Protein AF-A0A0T6W6N9-F1 (afdb_monomer_lite)

Sequence (110 aa):
MINKIVKGTLVAASLFVVLVGYQFYVVMADTEQQRLSALGGWAIGDEGNSKIAEQFIEACMKGGPVDADSRPEKLVSVYECANEIGGSDLETLIRTTDQKTKAPAPLRWL

Radius of gyration: 19.31 Å; chains: 1; bounding box: 44×33×58 Å

Foldseek 3Di:
DVVVVVVVVVVVVVVQVVVLVVLVVVLVVQLLVLLVVLLVVVCVVDVVSVVLSVVLCVPQVDDDPPPVPDDDPDDAHSLNSLCVRPNPVSSVSSVVSSVVRDRDPPNVVD

Structure (mmCIF, N/CA/C/O backbone):
data_AF-A0A0T6W6N9-F1
#
_entry.id   AF-A0A0T6W6N9-F1
#
loop_
_atom_site.group_PDB
_atom_site.id
_atom_site.type_symbol
_atom_site.label_atom_id
_atom_site.label_alt_id
_atom_site.label_comp_id
_atom_site.label_asym_id
_atom_site.label_entity_id
_atom_site.label_seq_id
_atom_site.pdbx_PDB_ins_code
_atom_site.Cartn_x
_atom_site.Cartn_y
_atom_site.Cartn_z
_atom_site.occupancy
_atom_site.B_iso_or_equiv
_atom_site.auth_seq_id
_atom_site.auth_comp_id
_atom_site.auth_asym_id
_atom_site.auth_atom_id
_atom_site.pdbx_PDB_model_num
ATOM 1 N N . MET A 1 1 ? 28.115 1.079 -37.664 1.00 61.31 1 MET A N 1
ATOM 2 C CA . MET A 1 1 ? 26.817 1.732 -37.363 1.00 61.31 1 MET A CA 1
ATOM 3 C C . MET A 1 1 ? 25.936 0.854 -36.473 1.00 61.31 1 MET A C 1
ATOM 5 O O . MET A 1 1 ? 25.567 1.302 -35.398 1.00 61.31 1 MET A O 1
ATOM 9 N N . ILE A 1 2 ? 25.716 -0.413 -36.845 1.00 65.75 2 ILE A N 1
ATOM 10 C CA . ILE A 1 2 ? 24.900 -1.406 -36.111 1.00 65.75 2 ILE A CA 1
ATOM 11 C C . ILE A 1 2 ? 25.291 -1.536 -34.623 1.00 65.75 2 ILE A C 1
ATOM 13 O O . ILE A 1 2 ? 24.433 -1.435 -33.756 1.00 65.75 2 ILE A O 1
ATOM 17 N N . ASN A 1 3 ? 26.588 -1.622 -34.300 1.00 78.38 3 ASN A N 1
ATOM 18 C CA . ASN A 1 3 ? 27.063 -1.722 -32.907 1.00 78.38 3 ASN A CA 1
ATOM 19 C C . ASN A 1 3 ? 26.707 -0.491 -32.036 1.00 78.38 3 ASN A C 1
ATOM 21 O O . ASN A 1 3 ? 26.522 -0.613 -30.831 1.00 78.38 3 ASN A O 1
ATO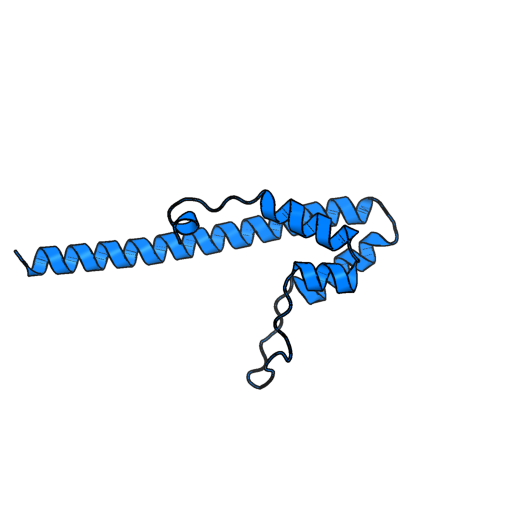M 25 N N . LYS A 1 4 ? 26.576 0.708 -32.627 1.00 81.50 4 LYS A N 1
ATOM 26 C CA . LYS A 1 4 ? 26.162 1.915 -31.885 1.00 81.50 4 LYS A CA 1
ATOM 27 C C . LYS A 1 4 ? 24.656 1.917 -31.607 1.00 81.50 4 LYS A C 1
ATOM 29 O O . LYS A 1 4 ? 24.256 2.320 -30.523 1.00 81.50 4 LYS A O 1
ATOM 34 N N . ILE A 1 5 ? 23.852 1.430 -32.556 1.00 84.19 5 ILE A N 1
ATOM 35 C CA . ILE A 1 5 ? 22.393 1.312 -32.411 1.00 84.19 5 ILE A CA 1
ATOM 36 C C . ILE A 1 5 ? 22.063 0.286 -31.325 1.00 84.19 5 ILE A C 1
ATOM 38 O O . ILE A 1 5 ? 21.352 0.613 -30.386 1.00 84.19 5 ILE A O 1
ATOM 42 N N . VAL A 1 6 ? 22.668 -0.906 -31.388 1.00 85.88 6 VAL A N 1
ATOM 43 C CA . VAL A 1 6 ? 22.463 -1.969 -30.387 1.00 85.88 6 VAL A CA 1
ATOM 44 C C . VAL A 1 6 ? 22.837 -1.492 -28.980 1.00 85.88 6 VAL A C 1
ATOM 46 O O . VAL A 1 6 ? 22.061 -1.669 -28.045 1.00 85.88 6 VAL A O 1
ATOM 49 N N . LYS A 1 7 ? 23.989 -0.821 -28.824 1.00 87.38 7 LYS A N 1
ATOM 50 C CA . LYS A 1 7 ? 24.394 -0.234 -27.536 1.00 87.38 7 LYS A CA 1
ATOM 51 C C . LYS A 1 7 ? 23.424 0.849 -27.058 1.00 87.38 7 LYS A C 1
ATOM 53 O O . LYS A 1 7 ? 23.093 0.871 -25.880 1.00 87.38 7 LYS A O 1
ATOM 58 N N . GLY A 1 8 ? 22.955 1.715 -27.957 1.00 91.06 8 GLY A N 1
ATOM 59 C CA . GLY A 1 8 ? 21.975 2.754 -27.632 1.00 91.06 8 GLY A CA 1
ATOM 60 C C . GLY A 1 8 ? 20.646 2.174 -27.149 1.00 91.06 8 GLY A C 1
ATOM 61 O O . GLY A 1 8 ? 20.132 2.602 -26.120 1.00 91.06 8 GLY A O 1
ATOM 62 N N . THR A 1 9 ? 20.128 1.153 -27.837 1.00 93.06 9 THR A N 1
ATOM 63 C CA . THR A 1 9 ? 18.897 0.458 -27.441 1.00 93.06 9 THR A CA 1
ATOM 64 C C . THR A 1 9 ? 19.046 -0.240 -26.094 1.00 93.06 9 THR A C 1
ATOM 66 O O . THR A 1 9 ? 18.153 -0.128 -25.260 1.00 93.06 9 THR A O 1
ATOM 69 N N . LEU A 1 10 ? 20.181 -0.902 -25.844 1.00 94.38 10 LEU A N 1
ATOM 70 C CA . LEU A 1 10 ? 20.441 -1.557 -24.561 1.00 94.38 10 LEU A CA 1
ATOM 71 C C . LEU A 1 10 ? 20.471 -0.542 -23.408 1.00 94.38 10 LEU A C 1
ATOM 73 O O . LEU A 1 10 ? 19.847 -0.762 -22.377 1.00 94.38 10 LEU A O 1
ATOM 77 N N . VAL A 1 11 ? 21.145 0.597 -23.600 1.00 94.38 11 VAL A N 1
ATOM 78 C CA . VAL A 1 11 ? 21.186 1.676 -22.601 1.00 94.38 11 VAL A CA 1
ATOM 79 C C . VAL A 1 11 ? 19.790 2.249 -22.354 1.00 94.38 11 VAL A C 1
ATOM 81 O O . VAL A 1 11 ? 19.403 2.415 -21.201 1.00 94.38 11 VAL A O 1
ATOM 84 N N . ALA A 1 12 ? 19.015 2.509 -23.410 1.00 93.69 12 ALA A N 1
ATOM 85 C CA . ALA A 1 12 ? 17.656 3.028 -23.282 1.00 93.69 12 ALA A CA 1
ATOM 86 C C . ALA A 1 12 ? 16.728 2.051 -22.539 1.00 93.69 12 ALA A C 1
ATOM 88 O O . ALA A 1 12 ? 15.980 2.473 -21.659 1.00 93.69 12 ALA A O 1
ATOM 89 N N . ALA A 1 13 ? 16.813 0.752 -22.841 1.00 93.81 13 ALA A N 1
ATOM 90 C CA . ALA A 1 13 ? 16.042 -0.282 -22.156 1.00 93.81 13 ALA A CA 1
ATOM 91 C C . ALA A 1 13 ? 16.410 -0.371 -20.667 1.00 93.81 13 ALA A C 1
ATOM 93 O O . ALA A 1 13 ? 15.525 -0.366 -19.815 1.00 93.81 13 ALA A O 1
ATOM 94 N N . SER A 1 14 ? 17.706 -0.371 -20.340 1.00 94.62 14 SER A N 1
ATOM 95 C CA . SER A 1 14 ? 18.164 -0.374 -18.947 1.00 94.62 14 SER A CA 1
ATOM 96 C C . SER A 1 14 ? 17.687 0.863 -18.185 1.00 94.62 14 SER A C 1
ATOM 98 O O . SER A 1 14 ? 17.192 0.741 -17.067 1.00 94.62 14 SER A O 1
ATOM 100 N N . LEU A 1 15 ? 17.778 2.052 -18.792 1.00 94.94 15 LEU A N 1
ATOM 101 C CA . LEU A 1 15 ? 17.281 3.289 -18.185 1.00 94.94 15 LEU A CA 1
ATOM 102 C C . LEU A 1 15 ? 15.769 3.245 -17.952 1.00 94.94 15 LEU A C 1
ATOM 104 O O . LEU A 1 15 ? 15.308 3.686 -16.903 1.00 94.94 15 LEU A O 1
ATOM 108 N N . PHE A 1 16 ? 15.005 2.686 -18.892 1.00 94.31 16 PHE A N 1
ATOM 109 C CA . PHE A 1 16 ? 13.564 2.516 -18.739 1.00 94.31 16 PHE A CA 1
ATOM 110 C C . PHE A 1 16 ? 13.222 1.608 -17.551 1.00 94.31 16 PHE A C 1
ATOM 112 O O . PHE A 1 16 ? 12.402 1.986 -16.721 1.00 94.31 16 PHE A O 1
ATOM 119 N N . VAL A 1 17 ? 13.893 0.458 -17.418 1.00 94.75 17 VAL A N 1
ATOM 120 C CA . VAL A 1 17 ? 13.683 -0.474 -16.294 1.00 94.75 17 VAL A CA 1
ATOM 121 C C . VAL A 1 17 ? 14.028 0.181 -14.957 1.00 94.75 17 VAL A C 1
ATOM 123 O O . VAL A 1 17 ? 13.246 0.089 -14.014 1.00 94.75 17 VAL A O 1
ATOM 126 N N . VAL A 1 18 ? 15.163 0.883 -14.875 1.00 95.56 18 VAL A N 1
ATOM 127 C CA . VAL A 1 18 ? 15.571 1.598 -13.654 1.00 95.56 18 VAL A CA 1
ATOM 128 C C . VAL A 1 18 ? 14.550 2.673 -13.284 1.00 95.56 18 VAL A C 1
ATOM 130 O O . VAL A 1 18 ? 14.171 2.793 -12.121 1.00 95.56 18 VAL A O 1
ATOM 133 N N . LEU A 1 19 ? 14.071 3.433 -14.268 1.00 94.94 19 LEU A N 1
ATOM 134 C CA . LEU A 1 19 ? 13.109 4.504 -14.044 1.00 94.94 19 LEU A CA 1
ATOM 135 C C . LEU A 1 19 ? 11.738 3.964 -13.611 1.00 94.94 19 LEU A C 1
ATOM 137 O O . LEU A 1 19 ? 11.157 4.496 -12.669 1.00 94.94 19 LEU A O 1
ATOM 141 N N . VAL A 1 20 ? 11.249 2.889 -14.235 1.00 95.44 20 VAL A N 1
ATOM 142 C CA . VAL A 1 20 ? 10.028 2.186 -13.809 1.00 95.44 20 VAL A CA 1
ATOM 143 C C . VAL A 1 20 ? 10.179 1.653 -12.386 1.00 95.44 20 VAL A C 1
ATOM 145 O O . VAL A 1 20 ? 9.295 1.873 -11.564 1.00 95.44 20 VAL A O 1
ATOM 148 N N . GLY A 1 21 ? 11.299 0.993 -12.075 1.00 94.06 21 GLY A N 1
ATOM 149 C CA . GLY A 1 21 ? 11.557 0.453 -10.739 1.00 94.06 21 GLY A CA 1
ATOM 150 C C . GLY A 1 21 ? 11.582 1.543 -9.666 1.00 94.06 21 GLY A C 1
ATOM 151 O O . GLY A 1 21 ? 10.974 1.388 -8.609 1.00 94.06 21 GLY A O 1
ATOM 152 N N . TYR A 1 22 ? 12.212 2.682 -9.962 1.00 95.19 22 TYR A N 1
ATOM 153 C CA . TYR A 1 22 ? 12.204 3.840 -9.072 1.00 95.19 22 TYR A CA 1
ATOM 154 C C . TYR A 1 22 ? 10.794 4.418 -8.882 1.00 95.19 22 TYR A C 1
ATOM 156 O O . TYR A 1 22 ? 10.384 4.675 -7.753 1.00 95.19 22 TYR A O 1
ATOM 164 N N . GLN A 1 23 ? 10.025 4.586 -9.963 1.00 94.06 23 GLN A N 1
ATOM 165 C CA . GLN A 1 23 ? 8.641 5.062 -9.869 1.00 94.06 23 GLN A CA 1
ATOM 166 C C . GLN A 1 23 ? 7.762 4.115 -9.060 1.00 94.06 23 GLN A C 1
ATOM 168 O O . GLN A 1 23 ? 6.966 4.579 -8.250 1.00 94.06 23 GLN A O 1
ATOM 173 N N . PHE A 1 24 ? 7.921 2.807 -9.256 1.00 93.56 24 PHE A N 1
ATOM 174 C CA . PHE A 1 24 ? 7.205 1.795 -8.493 1.00 93.56 24 PHE A CA 1
ATOM 175 C C . PHE A 1 24 ? 7.507 1.922 -6.999 1.00 93.56 24 PHE A C 1
ATOM 177 O O . PHE A 1 24 ? 6.582 2.011 -6.197 1.00 93.56 24 PHE A O 1
ATOM 184 N N . TYR A 1 25 ? 8.787 2.019 -6.634 1.00 93.31 25 TYR A N 1
ATOM 185 C CA . TYR A 1 25 ? 9.204 2.208 -5.246 1.00 93.31 25 TYR A CA 1
ATOM 186 C C . TYR A 1 25 ? 8.579 3.462 -4.613 1.00 93.31 25 TYR A C 1
ATOM 188 O O . TYR A 1 25 ? 8.002 3.385 -3.531 1.00 93.31 25 TYR A O 1
ATOM 196 N N . VAL A 1 26 ? 8.640 4.606 -5.303 1.00 93.62 26 VAL A N 1
ATOM 197 C CA . VAL A 1 26 ? 8.076 5.871 -4.802 1.00 93.62 26 VAL A CA 1
ATOM 198 C C . VAL A 1 26 ? 6.556 5.790 -4.648 1.00 93.62 26 VAL A C 1
ATOM 200 O O . VAL A 1 26 ? 6.027 6.225 -3.631 1.00 93.62 26 VAL A O 1
ATOM 203 N N . VAL A 1 27 ? 5.852 5.215 -5.627 1.00 93.44 27 VAL A N 1
ATOM 204 C CA . VAL A 1 27 ? 4.390 5.053 -5.578 1.00 93.44 27 VAL A CA 1
ATOM 205 C C . VAL A 1 27 ? 3.967 4.126 -4.442 1.00 93.44 27 VAL A C 1
ATOM 207 O O . VAL A 1 27 ? 2.994 4.424 -3.754 1.00 93.44 27 VAL A O 1
ATOM 210 N N . MET A 1 28 ? 4.693 3.030 -4.217 1.00 90.50 28 MET A N 1
ATOM 211 C CA . MET A 1 28 ? 4.419 2.114 -3.108 1.00 90.50 28 MET A CA 1
ATOM 212 C C . MET A 1 28 ? 4.589 2.809 -1.754 1.00 90.50 28 MET A C 1
ATOM 214 O O . MET A 1 28 ? 3.691 2.722 -0.920 1.00 90.50 28 MET A O 1
ATOM 218 N N . ALA A 1 29 ? 5.683 3.553 -1.568 1.00 91.44 29 ALA A N 1
ATOM 219 C CA . ALA A 1 29 ? 5.930 4.305 -0.338 1.00 91.44 29 ALA A CA 1
ATOM 220 C C . ALA A 1 29 ? 4.870 5.398 -0.096 1.00 91.44 29 ALA A C 1
ATOM 222 O O . ALA A 1 29 ? 4.383 5.547 1.022 1.00 91.44 29 ALA A O 1
ATOM 223 N N . ASP A 1 30 ? 4.471 6.129 -1.143 1.00 93.12 30 ASP A N 1
ATOM 224 C CA . ASP A 1 30 ? 3.404 7.134 -1.055 1.00 93.12 30 ASP A CA 1
ATOM 225 C C . ASP A 1 30 ? 2.051 6.496 -0.705 1.00 93.12 30 ASP A C 1
ATOM 227 O O . ASP A 1 30 ? 1.355 6.970 0.191 1.00 93.12 30 ASP A O 1
ATOM 231 N N . THR A 1 31 ? 1.703 5.379 -1.352 1.00 92.75 31 THR A N 1
ATOM 232 C CA . THR A 1 31 ? 0.466 4.634 -1.063 1.00 92.75 31 THR A CA 1
ATOM 233 C C . THR A 1 31 ? 0.434 4.184 0.398 1.00 92.75 31 THR A C 1
ATOM 235 O O . THR A 1 31 ? -0.563 4.374 1.093 1.00 92.75 31 THR A O 1
ATOM 238 N N . GLU A 1 32 ? 1.537 3.623 0.897 1.00 91.88 32 GLU A N 1
ATOM 239 C CA . GLU A 1 32 ? 1.658 3.198 2.292 1.00 91.88 32 GLU A CA 1
ATOM 240 C C . GLU A 1 32 ? 1.507 4.377 3.263 1.00 91.88 32 GLU A C 1
ATOM 242 O O . GLU A 1 32 ? 0.732 4.300 4.218 1.00 91.88 32 GLU A O 1
ATOM 247 N N . GLN A 1 33 ? 2.174 5.500 2.990 1.00 92.88 33 GLN A N 1
ATOM 248 C CA . GLN A 1 33 ? 2.073 6.697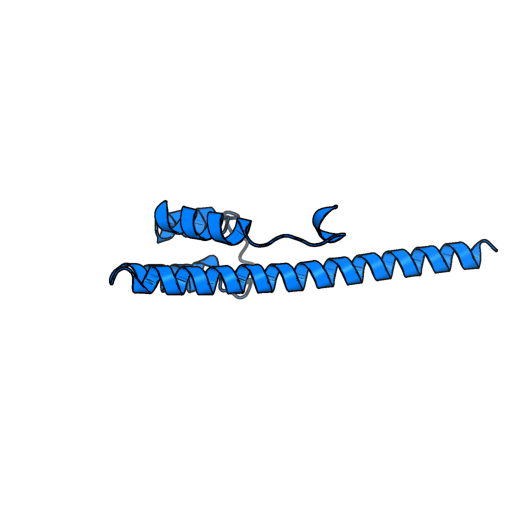 3.820 1.00 92.88 33 GLN A CA 1
ATOM 249 C C . GLN A 1 33 ? 0.646 7.266 3.840 1.00 92.88 33 GLN A C 1
ATOM 251 O O . GLN A 1 33 ? 0.155 7.669 4.900 1.00 92.88 33 GLN A O 1
ATOM 256 N N . GLN A 1 34 ? -0.044 7.269 2.697 1.00 94.56 34 GLN A N 1
ATOM 257 C CA . GLN A 1 34 ? -1.440 7.695 2.620 1.00 94.56 34 GLN A CA 1
ATOM 258 C C . GLN A 1 34 ? -2.359 6.773 3.429 1.00 94.56 34 GLN A C 1
ATOM 260 O O . GLN A 1 34 ? -3.210 7.276 4.165 1.00 94.56 34 GLN A O 1
ATOM 265 N N . ARG A 1 35 ? -2.158 5.448 3.372 1.00 94.19 35 ARG A N 1
ATOM 266 C CA . ARG A 1 35 ? -2.896 4.486 4.212 1.00 94.19 35 ARG A CA 1
ATOM 267 C C . ARG A 1 35 ? -2.687 4.754 5.696 1.00 94.19 35 ARG A C 1
ATOM 269 O O . ARG A 1 35 ? -3.670 4.861 6.421 1.00 94.19 35 ARG A O 1
ATOM 276 N N . LEU A 1 36 ? -1.440 4.919 6.144 1.00 94.31 36 LEU A N 1
ATOM 277 C CA . LEU A 1 36 ? -1.133 5.214 7.550 1.00 94.31 36 LEU A CA 1
ATOM 278 C C . LEU A 1 36 ? -1.783 6.524 8.015 1.00 94.31 36 LEU A C 1
ATOM 280 O O . LEU A 1 36 ? -2.335 6.587 9.112 1.00 94.31 36 LEU A O 1
ATOM 284 N N . SER A 1 3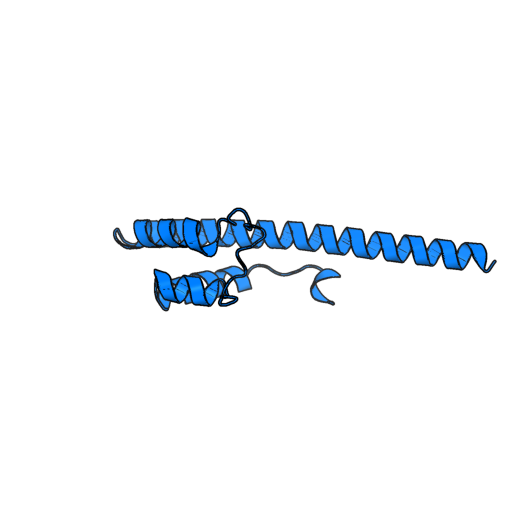7 ? -1.773 7.558 7.171 1.00 94.00 37 SER A N 1
ATOM 285 C CA . SER A 1 37 ? -2.433 8.832 7.474 1.00 94.00 37 SER A CA 1
ATOM 286 C C . SER A 1 37 ? -3.955 8.682 7.591 1.00 94.00 37 SER A C 1
ATOM 288 O O . SER A 1 37 ? -4.553 9.189 8.543 1.00 94.00 37 SER A O 1
ATOM 290 N N . ALA A 1 38 ? -4.580 7.953 6.662 1.00 93.81 38 ALA A N 1
ATOM 291 C CA . ALA A 1 38 ? -6.018 7.699 6.669 1.00 93.81 38 ALA A CA 1
ATOM 292 C C . ALA A 1 38 ? -6.449 6.850 7.875 1.00 93.81 38 ALA A C 1
ATOM 294 O O . ALA A 1 38 ? -7.427 7.189 8.539 1.00 93.81 38 ALA A O 1
ATOM 295 N N . LEU A 1 39 ? -5.688 5.799 8.193 1.00 94.19 39 LEU A N 1
ATOM 296 C CA . LEU A 1 39 ? -5.885 4.963 9.377 1.00 94.19 39 LEU A CA 1
ATOM 297 C C . LEU A 1 39 ? -5.778 5.772 10.662 1.00 94.19 39 LEU A C 1
ATOM 299 O O . LEU A 1 39 ? -6.628 5.624 11.529 1.00 94.19 39 LEU A O 1
ATOM 303 N N . GLY A 1 40 ? -4.780 6.652 10.774 1.00 92.44 40 GLY A N 1
ATOM 304 C CA . GLY A 1 40 ? -4.636 7.527 11.936 1.00 92.44 40 GLY A CA 1
ATOM 305 C C . GLY A 1 40 ? -5.853 8.433 12.129 1.00 92.44 40 GLY A C 1
ATOM 306 O O . GLY A 1 40 ? -6.379 8.533 13.233 1.00 92.44 40 GLY A O 1
ATOM 307 N N . GLY A 1 41 ? -6.355 9.043 11.049 1.00 91.69 41 GLY A N 1
ATOM 308 C CA . GLY A 1 41 ? -7.573 9.857 11.101 1.00 91.69 41 GLY A CA 1
ATOM 309 C C . GLY A 1 41 ? -8.825 9.053 11.468 1.00 91.69 41 GLY A C 1
ATOM 310 O O . GLY A 1 41 ? -9.656 9.522 12.240 1.00 91.69 41 GLY A O 1
ATOM 311 N N . TRP A 1 42 ? -8.943 7.832 10.948 1.00 92.94 42 TRP A N 1
ATOM 312 C CA . TRP A 1 42 ? -10.061 6.929 11.225 1.00 92.94 42 TRP A CA 1
ATOM 313 C C . TRP A 1 42 ? -10.039 6.364 12.655 1.00 92.94 42 TRP A C 1
ATOM 315 O O . TRP A 1 42 ? -11.080 6.301 13.310 1.00 92.94 42 TRP A O 1
ATOM 325 N N . ALA A 1 43 ? -8.854 6.029 13.166 1.00 90.62 43 ALA A N 1
ATOM 326 C CA . ALA A 1 43 ? -8.624 5.514 14.515 1.00 90.62 43 ALA A CA 1
ATOM 327 C C . ALA A 1 43 ? -8.951 6.530 15.618 1.00 90.62 43 ALA A C 1
ATOM 329 O O . ALA A 1 43 ? -9.380 6.141 16.696 1.00 90.62 43 ALA A O 1
ATOM 330 N N . ILE A 1 44 ? -8.766 7.828 15.358 1.00 89.44 44 ILE A N 1
ATOM 331 C CA . ILE A 1 44 ? -9.102 8.900 16.312 1.00 89.44 44 ILE A CA 1
ATOM 332 C C . ILE A 1 44 ? -10.624 9.106 16.419 1.00 89.44 44 ILE A C 1
ATOM 334 O O . ILE A 1 44 ? -11.105 9.629 17.421 1.00 89.44 44 ILE A O 1
ATOM 338 N N . GLY A 1 45 ? -11.388 8.711 15.396 1.00 78.19 45 GLY A N 1
ATOM 339 C CA . GLY A 1 45 ? -12.832 8.945 15.327 1.00 78.19 45 GLY A CA 1
ATOM 340 C C . GLY A 1 45 ? -13.683 8.074 16.259 1.00 78.19 45 GLY A C 1
ATOM 341 O O . GLY A 1 45 ? -14.818 8.454 16.534 1.00 78.19 45 GLY A O 1
ATOM 342 N N . ASP A 1 46 ? -13.157 6.943 16.742 1.00 81.31 46 ASP A N 1
ATOM 343 C CA . ASP A 1 46 ? -13.855 5.990 17.620 1.00 81.31 46 ASP A CA 1
ATOM 344 C C . ASP A 1 46 ? -12.834 5.207 18.473 1.00 81.31 46 ASP A C 1
ATOM 346 O O . ASP A 1 46 ? -11.825 4.727 17.951 1.00 81.31 46 ASP A O 1
ATOM 350 N N . GLU A 1 47 ? -13.097 5.036 19.774 1.00 74.00 47 GLU A N 1
ATOM 351 C CA . GLU A 1 47 ? -12.229 4.278 20.690 1.00 74.00 47 GLU A CA 1
ATOM 352 C C . GLU A 1 47 ? -12.010 2.820 20.239 1.00 74.00 47 GLU A C 1
ATOM 354 O O . GLU A 1 47 ? -10.938 2.257 20.476 1.00 74.00 47 GLU A O 1
ATOM 359 N N . GLY A 1 48 ? -12.980 2.208 19.546 1.00 82.12 48 GLY A N 1
ATOM 360 C CA . GLY A 1 48 ? -12.849 0.852 19.003 1.00 82.12 48 GLY A CA 1
ATOM 361 C C . GLY A 1 48 ? -11.904 0.753 17.799 1.00 82.12 48 GLY A C 1
ATOM 362 O O . GLY A 1 48 ? -11.250 -0.276 17.602 1.00 82.12 48 GLY A O 1
ATOM 363 N N . ASN A 1 49 ? -11.773 1.830 17.023 1.00 89.81 49 ASN A N 1
ATOM 364 C CA . ASN A 1 49 ? -11.057 1.823 15.746 1.00 89.81 49 ASN A CA 1
ATOM 365 C C . ASN A 1 49 ? -9.538 1.811 15.915 1.00 89.81 49 ASN A C 1
ATOM 367 O O . ASN A 1 49 ? -8.836 1.267 15.065 1.00 89.81 49 ASN A O 1
ATOM 371 N N . SER A 1 50 ? -9.018 2.349 17.020 1.00 91.31 50 SER A N 1
ATOM 372 C CA . SER A 1 50 ? -7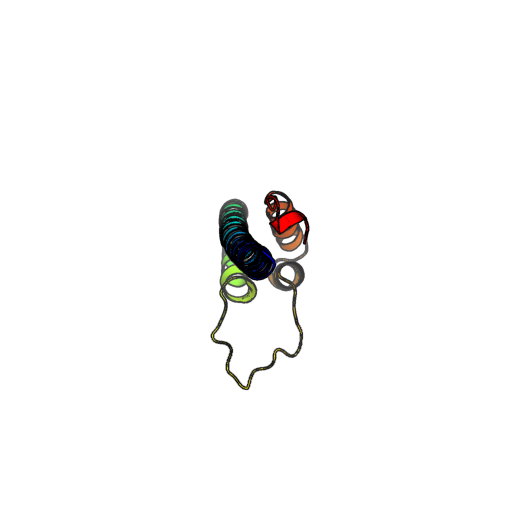.576 2.356 17.295 1.00 91.31 50 SER A CA 1
ATOM 373 C C . SER A 1 50 ? -6.982 0.942 17.316 1.00 91.31 50 SER A C 1
ATOM 375 O O . SER A 1 50 ? -6.015 0.648 16.613 1.00 91.31 50 SER A O 1
ATOM 377 N N . LYS A 1 51 ? -7.635 0.015 18.027 1.00 92.19 51 LYS A N 1
ATOM 378 C CA . LYS A 1 51 ? -7.184 -1.380 18.112 1.00 92.19 51 LYS A CA 1
ATOM 379 C C . LYS A 1 51 ? -7.291 -2.110 16.771 1.00 92.19 51 LYS A C 1
ATOM 381 O O . LYS A 1 51 ? -6.430 -2.921 16.440 1.00 92.19 51 LYS A O 1
ATOM 386 N N . ILE A 1 52 ? -8.342 -1.826 16.003 1.00 94.19 52 ILE A N 1
ATOM 387 C CA . ILE A 1 52 ? -8.543 -2.406 14.670 1.00 94.19 52 ILE A CA 1
ATOM 388 C C . ILE A 1 52 ? -7.451 -1.908 13.713 1.00 94.19 52 ILE A C 1
ATOM 390 O O . ILE A 1 52 ? -6.877 -2.701 12.968 1.00 94.19 52 ILE A O 1
ATOM 394 N N . ALA A 1 53 ? -7.113 -0.617 13.765 1.00 94.19 53 ALA A N 1
ATOM 395 C CA . ALA A 1 53 ? -6.048 -0.035 12.957 1.00 94.19 53 ALA A CA 1
ATOM 396 C C . ALA A 1 53 ? -4.681 -0.660 13.278 1.00 94.19 53 ALA A C 1
ATOM 398 O O . ALA A 1 53 ? -3.946 -1.011 12.357 1.00 94.19 53 ALA A O 1
ATOM 399 N N . GLU A 1 54 ? -4.358 -0.865 14.559 1.00 92.62 54 GLU A N 1
ATOM 400 C CA . GLU A 1 54 ? -3.129 -1.560 14.968 1.00 92.62 54 GLU A CA 1
ATOM 401 C C . GLU A 1 54 ? -3.077 -2.998 14.433 1.00 92.62 54 GLU A C 1
ATOM 403 O O . GLU A 1 54 ? -2.078 -3.396 13.833 1.00 92.62 54 GLU A O 1
ATOM 408 N N . GLN A 1 55 ? -4.163 -3.764 14.584 1.00 92.19 55 GLN A N 1
ATOM 409 C CA . GLN A 1 55 ? -4.242 -5.135 14.068 1.00 92.19 55 GLN A CA 1
ATOM 410 C C . GLN A 1 55 ? -4.076 -5.189 12.548 1.00 92.19 55 GLN A C 1
ATOM 412 O O . GLN A 1 55 ? -3.352 -6.043 12.038 1.00 92.19 55 GLN A O 1
ATOM 417 N N . PHE A 1 56 ? -4.699 -4.257 11.827 1.00 93.44 56 PHE A N 1
ATOM 418 C CA . PHE A 1 56 ? -4.562 -4.150 10.380 1.00 93.44 56 PHE A CA 1
ATOM 419 C C . PHE A 1 56 ? -3.124 -3.833 9.955 1.00 93.44 56 PHE A C 1
ATOM 421 O O . PHE A 1 56 ? -2.608 -4.452 9.024 1.00 93.44 56 PHE A O 1
ATOM 428 N N . ILE A 1 57 ? -2.450 -2.906 10.640 1.00 92.88 57 ILE A N 1
ATOM 429 C CA . ILE A 1 57 ? -1.058 -2.555 10.332 1.00 92.88 57 ILE A CA 1
ATOM 430 C C . ILE A 1 57 ? -0.145 -3.771 10.524 1.00 92.88 57 ILE A C 1
ATOM 432 O O . ILE A 1 57 ? 0.657 -4.075 9.640 1.00 92.88 57 ILE A O 1
ATOM 436 N N . GLU A 1 58 ? -0.276 -4.482 11.643 1.00 90.25 58 GLU A N 1
ATOM 437 C CA . GLU A 1 58 ? 0.554 -5.657 11.935 1.00 90.25 58 GLU A CA 1
ATOM 438 C C . GLU A 1 58 ? 0.295 -6.818 10.968 1.00 90.25 58 GLU A C 1
ATOM 440 O O . GLU A 1 58 ? 1.243 -7.446 10.507 1.00 90.25 58 GLU A O 1
ATOM 445 N N . ALA A 1 59 ? -0.969 -7.104 10.644 1.00 88.19 59 ALA A N 1
ATOM 446 C CA . ALA A 1 59 ? -1.326 -8.280 9.851 1.00 88.19 59 ALA A CA 1
ATOM 447 C C . ALA A 1 59 ? -1.241 -8.053 8.333 1.00 88.19 59 ALA A C 1
ATOM 449 O O . ALA A 1 59 ? -0.907 -8.977 7.594 1.00 88.19 59 ALA A O 1
ATOM 450 N N . CYS A 1 60 ? -1.565 -6.846 7.860 1.00 89.19 60 CYS A N 1
ATOM 451 C CA . CYS A 1 60 ? -1.777 -6.582 6.435 1.00 89.19 60 CYS A CA 1
ATOM 452 C C . CYS A 1 60 ? -0.738 -5.642 5.814 1.00 89.19 60 CYS A C 1
ATOM 454 O O . CYS A 1 60 ? -0.590 -5.637 4.590 1.00 89.19 60 CYS A O 1
ATOM 456 N N . MET A 1 61 ? -0.059 -4.809 6.613 1.00 89.00 61 MET A N 1
ATOM 457 C CA . MET A 1 61 ? 0.895 -3.814 6.100 1.00 89.00 61 MET A CA 1
ATOM 458 C C . MET A 1 61 ? 2.346 -4.171 6.413 1.00 89.00 61 MET A C 1
ATOM 460 O O . MET A 1 61 ? 3.207 -4.031 5.546 1.00 89.00 61 MET A O 1
ATOM 464 N N . LYS A 1 62 ? 2.633 -4.655 7.625 1.00 83.88 62 LYS A N 1
ATOM 465 C CA . LYS A 1 62 ? 3.971 -5.131 7.972 1.00 83.88 62 LYS A CA 1
ATOM 466 C C . LYS A 1 62 ? 4.243 -6.462 7.278 1.00 83.88 62 LYS A C 1
ATOM 468 O O . LYS A 1 62 ? 3.661 -7.490 7.602 1.00 83.88 62 LYS A O 1
ATOM 473 N N . GLY A 1 63 ? 5.167 -6.444 6.321 1.00 68.50 63 GLY A N 1
ATOM 474 C CA . GLY A 1 63 ? 5.720 -7.670 5.759 1.00 68.50 63 GLY A CA 1
ATOM 475 C C . GLY A 1 63 ? 6.481 -8.451 6.832 1.00 68.50 63 GLY A C 1
ATOM 476 O O . GLY A 1 63 ? 7.373 -7.906 7.483 1.00 68.50 63 GLY A O 1
ATOM 477 N N . GLY A 1 64 ? 6.129 -9.721 7.021 1.00 63.88 64 GLY A N 1
ATOM 478 C CA . GLY A 1 64 ? 6.889 -10.648 7.856 1.00 63.88 64 GLY A CA 1
ATOM 479 C C . GLY A 1 64 ? 8.077 -11.259 7.104 1.00 63.88 64 GLY A C 1
ATOM 480 O O . GLY A 1 64 ? 8.124 -11.205 5.870 1.00 63.88 64 GLY A O 1
ATOM 481 N N . PRO A 1 65 ? 9.043 -11.864 7.818 1.00 59.16 65 PRO A N 1
ATOM 482 C CA . PRO A 1 65 ? 10.021 -12.728 7.175 1.00 59.16 65 PRO A CA 1
ATOM 483 C C . PRO A 1 65 ? 9.274 -13.830 6.418 1.00 59.16 65 PRO A C 1
ATOM 485 O O . PRO A 1 65 ? 8.456 -14.546 6.992 1.00 59.16 65 PRO A O 1
ATOM 488 N N . VAL A 1 66 ? 9.532 -13.940 5.115 1.00 60.25 66 VAL A N 1
ATOM 489 C CA . VAL A 1 66 ? 9.033 -15.060 4.319 1.00 60.25 66 VAL A CA 1
ATOM 490 C C . VAL A 1 66 ? 9.864 -16.265 4.731 1.00 60.25 66 VAL A C 1
ATOM 492 O O . VAL A 1 66 ? 10.995 -16.423 4.270 1.00 60.25 66 VAL A O 1
ATOM 495 N N . ASP A 1 67 ? 9.338 -17.075 5.647 1.00 66.31 67 ASP A N 1
ATOM 496 C CA . ASP A 1 67 ? 9.945 -18.366 5.947 1.00 66.31 67 ASP A CA 1
ATOM 497 C C . ASP A 1 67 ? 9.974 -19.157 4.637 1.00 66.31 67 ASP A C 1
ATOM 499 O O . ASP A 1 67 ? 8.946 -19.275 3.963 1.00 66.31 67 ASP A O 1
ATOM 503 N N . ALA A 1 68 ? 11.150 -19.654 4.247 1.00 61.62 68 ALA A N 1
ATOM 504 C CA . ALA A 1 68 ? 11.374 -20.232 2.918 1.00 61.62 68 ALA A CA 1
ATOM 505 C C . ALA A 1 68 ? 10.443 -21.423 2.611 1.00 61.62 68 ALA A C 1
ATOM 507 O O . ALA A 1 68 ? 10.147 -21.684 1.445 1.00 61.62 68 ALA A O 1
ATOM 508 N N . ASP A 1 69 ? 9.939 -22.086 3.656 1.00 67.44 69 ASP A N 1
ATOM 509 C CA . ASP A 1 69 ? 9.000 -23.209 3.579 1.00 67.44 69 ASP A CA 1
ATOM 510 C C . ASP A 1 69 ? 7.528 -22.810 3.807 1.00 67.44 69 ASP A C 1
ATOM 512 O O . ASP A 1 69 ? 6.618 -23.614 3.598 1.00 67.44 69 ASP A O 1
ATOM 516 N N . SER A 1 70 ? 7.259 -21.558 4.189 1.00 62.97 70 SER A N 1
ATOM 517 C CA . SER A 1 70 ? 5.906 -21.044 4.415 1.00 62.97 70 SER A CA 1
ATOM 518 C C . SER A 1 70 ? 5.323 -20.464 3.124 1.00 62.97 70 SER A C 1
ATOM 520 O O . SER A 1 70 ? 5.302 -19.258 2.879 1.00 62.97 70 SER A O 1
ATOM 522 N N . ARG A 1 71 ? 4.836 -21.336 2.236 1.00 64.19 71 ARG A N 1
ATOM 523 C CA . ARG A 1 71 ? 3.988 -20.858 1.139 1.00 64.19 71 ARG A CA 1
ATOM 524 C C . ARG A 1 71 ? 2.640 -20.426 1.734 1.00 64.19 71 ARG A C 1
ATOM 526 O O . ARG A 1 71 ? 1.997 -21.256 2.375 1.00 64.19 71 ARG A O 1
ATOM 533 N N . PRO A 1 72 ? 2.174 -19.187 1.504 1.00 66.25 72 PRO A N 1
ATOM 534 C CA . PRO A 1 72 ? 0.847 -18.787 1.952 1.00 66.25 72 PRO A CA 1
ATOM 535 C C . PRO A 1 72 ? -0.213 -19.672 1.285 1.00 66.25 72 PRO A C 1
ATOM 537 O O . PRO A 1 72 ? -0.183 -19.864 0.067 1.00 66.25 72 PRO A O 1
ATOM 540 N N . GLU A 1 73 ? -1.151 -20.203 2.074 1.00 72.06 73 GLU A N 1
ATOM 541 C CA . GLU A 1 73 ? -2.275 -21.004 1.558 1.00 72.06 73 GLU A CA 1
ATOM 542 C C . GLU A 1 73 ? -3.147 -20.199 0.588 1.00 72.06 73 GLU A C 1
ATOM 544 O O . GLU A 1 73 ? -3.699 -20.747 -0.367 1.00 72.06 73 GLU A O 1
ATOM 549 N N . LYS A 1 74 ? -3.239 -18.882 0.804 1.00 75.25 74 LYS A N 1
ATOM 550 C CA . LYS A 1 74 ? -4.006 -17.958 -0.024 1.00 75.25 74 LYS A CA 1
ATOM 551 C C . LYS A 1 74 ? -3.264 -16.634 -0.166 1.00 75.25 74 LYS A C 1
ATOM 553 O O . LYS A 1 74 ? -2.759 -16.080 0.806 1.00 75.25 74 LYS A O 1
ATOM 558 N N . LEU A 1 75 ? -3.237 -16.108 -1.389 1.00 78.00 75 LEU A N 1
ATOM 559 C CA . LEU A 1 75 ? -2.873 -14.715 -1.632 1.00 78.00 75 LEU A CA 1
ATOM 560 C C . LEU A 1 75 ? -4.083 -13.851 -1.279 1.00 78.00 75 LEU A C 1
ATOM 562 O O . LEU A 1 75 ? -5.089 -13.877 -1.986 1.00 78.00 75 LEU A O 1
ATOM 566 N N . VAL A 1 76 ? -3.988 -13.129 -0.168 1.00 86.06 76 VAL A N 1
ATOM 567 C CA . VAL A 1 76 ? -5.037 -12.222 0.302 1.00 86.06 76 VAL A CA 1
ATOM 568 C C . VAL A 1 76 ? -4.671 -10.804 -0.118 1.00 86.06 76 VAL A C 1
ATOM 570 O O . VAL A 1 76 ? -3.536 -10.361 0.057 1.00 86.06 76 VAL A O 1
ATOM 573 N N . SER A 1 77 ? -5.621 -10.091 -0.724 1.00 90.44 77 SER A N 1
ATOM 574 C CA . SER A 1 77 ? -5.415 -8.679 -1.057 1.00 90.44 77 SER A CA 1
ATOM 575 C C . SER A 1 77 ? -5.475 -7.815 0.203 1.00 90.44 77 SER A C 1
ATOM 577 O O . SER A 1 77 ? -6.161 -8.160 1.162 1.00 90.44 77 SER A O 1
ATOM 579 N N . VAL A 1 78 ? -4.834 -6.644 0.191 1.00 91.75 78 VAL A N 1
ATOM 580 C CA . VAL A 1 78 ? -4.915 -5.699 1.321 1.00 91.75 78 VAL A CA 1
ATOM 581 C C . VAL A 1 78 ? -6.362 -5.301 1.653 1.00 91.75 78 VAL A C 1
ATOM 583 O O . VAL A 1 78 ? -6.682 -5.086 2.815 1.00 91.75 78 VAL A O 1
ATOM 586 N N . TYR A 1 79 ? -7.250 -5.256 0.652 1.00 94.88 79 TYR A N 1
ATOM 587 C CA . TYR A 1 79 ? -8.671 -4.949 0.834 1.00 94.88 79 TYR A CA 1
ATOM 588 C C . TYR A 1 79 ? -9.414 -6.090 1.528 1.00 94.88 79 TYR A C 1
ATOM 590 O O . TYR A 1 79 ? -10.229 -5.860 2.411 1.00 94.88 79 TYR A O 1
ATOM 598 N N . GLU A 1 80 ? -9.108 -7.327 1.151 1.00 94.38 80 GLU A N 1
ATOM 599 C CA . GLU A 1 80 ? -9.708 -8.503 1.776 1.00 94.38 80 GLU A CA 1
ATOM 600 C C . GLU A 1 80 ? -9.216 -8.656 3.223 1.00 94.38 80 GLU A C 1
ATOM 602 O O . GLU A 1 80 ? -10.028 -8.851 4.117 1.00 94.38 80 GLU A O 1
ATOM 607 N N . CYS A 1 81 ? -7.927 -8.405 3.475 1.00 93.06 81 CYS A N 1
ATOM 608 C CA . CYS A 1 81 ? -7.354 -8.351 4.823 1.00 93.06 81 CYS A CA 1
ATOM 609 C C . CYS A 1 81 ? -7.980 -7.224 5.676 1.00 93.06 81 CYS A C 1
ATOM 611 O O . CYS A 1 81 ? -8.324 -7.425 6.839 1.00 93.06 81 CYS A O 1
ATOM 613 N N . ALA A 1 82 ? -8.208 -6.046 5.082 1.00 95.25 82 ALA A N 1
ATOM 614 C CA . ALA A 1 82 ? -8.927 -4.944 5.723 1.00 95.25 82 ALA A CA 1
ATOM 615 C C . ALA A 1 82 ? -10.366 -5.330 6.098 1.00 95.25 82 ALA A C 1
ATOM 617 O O . ALA A 1 82 ? -10.802 -5.044 7.213 1.00 95.25 82 ALA A O 1
ATOM 618 N N . ASN A 1 83 ? -11.086 -6.006 5.200 1.00 96.75 83 ASN A N 1
ATOM 619 C CA . ASN A 1 83 ? -12.445 -6.468 5.462 1.00 96.75 83 ASN A CA 1
ATOM 620 C C . ASN A 1 83 ? -12.499 -7.556 6.548 1.00 96.75 83 ASN A C 1
ATOM 622 O O . ASN A 1 83 ? -13.403 -7.546 7.377 1.00 96.75 83 ASN A O 1
ATOM 626 N N . GLU A 1 84 ? -11.530 -8.471 6.587 1.00 94.19 84 GLU A N 1
ATOM 627 C CA . GLU A 1 84 ? -11.453 -9.509 7.623 1.00 94.19 84 GLU A CA 1
ATOM 628 C C . GLU A 1 84 ? -11.220 -8.931 9.030 1.00 94.19 84 GLU A C 1
ATOM 630 O O . GLU A 1 84 ? -11.759 -9.458 10.002 1.00 94.19 84 GLU A O 1
ATOM 635 N N . ILE A 1 85 ? -10.455 -7.840 9.148 1.00 94.00 85 ILE A N 1
ATOM 636 C CA . ILE A 1 85 ? -10.083 -7.247 10.444 1.00 94.00 85 ILE A CA 1
ATOM 637 C C . ILE A 1 85 ? -11.063 -6.158 10.896 1.00 94.00 85 ILE A C 1
ATOM 639 O O . ILE A 1 85 ? -11.447 -6.118 12.063 1.00 94.00 85 ILE A O 1
ATOM 643 N N . GLY A 1 86 ? -11.453 -5.258 9.992 1.00 91.94 86 GLY A N 1
ATOM 644 C CA . GLY A 1 86 ? -12.253 -4.069 10.307 1.00 91.94 86 GLY A CA 1
ATOM 645 C C . GLY A 1 86 ? -13.558 -3.955 9.525 1.00 91.94 86 GLY A C 1
ATOM 646 O O . GLY A 1 86 ? -14.212 -2.916 9.591 1.00 91.94 86 GLY A O 1
ATOM 647 N N . GLY A 1 87 ? -13.939 -4.993 8.777 1.00 95.19 87 GLY A N 1
ATOM 648 C CA . GLY A 1 87 ? -15.159 -5.004 7.976 1.00 95.19 87 GLY A CA 1
ATOM 649 C C . GLY A 1 87 ? -15.129 -4.047 6.781 1.00 95.19 87 GLY A C 1
ATOM 650 O O . GLY A 1 87 ? -14.092 -3.498 6.391 1.00 95.19 87 GLY A O 1
ATOM 651 N N . SER A 1 88 ? -16.313 -3.824 6.211 1.00 95.75 88 SER A N 1
ATOM 652 C CA . SER A 1 88 ? -16.500 -3.031 4.991 1.00 95.75 88 SER A CA 1
ATOM 653 C C . SER A 1 88 ? -16.033 -1.584 5.124 1.00 95.75 88 SER A C 1
ATOM 655 O O . SER A 1 88 ? -15.632 -0.972 4.133 1.00 95.75 88 SER A O 1
ATOM 657 N N . ASP A 1 89 ? -16.086 -1.026 6.332 1.00 94.56 89 ASP A N 1
ATOM 658 C CA . ASP A 1 89 ? -15.726 0.368 6.589 1.00 94.56 89 ASP A CA 1
ATOM 659 C C . ASP A 1 89 ? -14.218 0.569 6.441 1.00 94.56 89 ASP A C 1
ATOM 661 O O . ASP A 1 89 ? -13.774 1.476 5.728 1.00 94.56 89 ASP A O 1
ATOM 665 N N . LEU A 1 90 ? -13.426 -0.332 7.032 1.00 95.25 90 LEU A N 1
ATOM 666 C CA . LEU A 1 90 ? -11.977 -0.320 6.885 1.00 95.25 90 LEU A CA 1
ATOM 667 C C . LEU A 1 90 ? -11.563 -0.652 5.448 1.00 95.25 90 LEU A C 1
ATOM 669 O O . LEU A 1 90 ? -10.709 0.029 4.882 1.00 95.25 90 LEU A O 1
ATOM 673 N N . GLU A 1 91 ? -12.200 -1.643 4.820 1.00 96.75 91 GLU A N 1
ATOM 674 C CA . GLU A 1 91 ? -11.962 -1.948 3.406 1.00 96.75 91 GLU A CA 1
ATOM 675 C C . GLU A 1 91 ? -12.170 -0.708 2.526 1.00 96.75 91 GLU A C 1
ATOM 677 O O . GLU A 1 91 ? -11.318 -0.362 1.701 1.00 96.75 91 GLU A O 1
ATOM 682 N N . THR A 1 92 ? -13.298 -0.023 2.715 1.00 96.81 92 THR A N 1
ATOM 683 C CA . THR A 1 92 ? -13.668 1.159 1.934 1.00 96.81 92 THR A CA 1
ATOM 684 C C .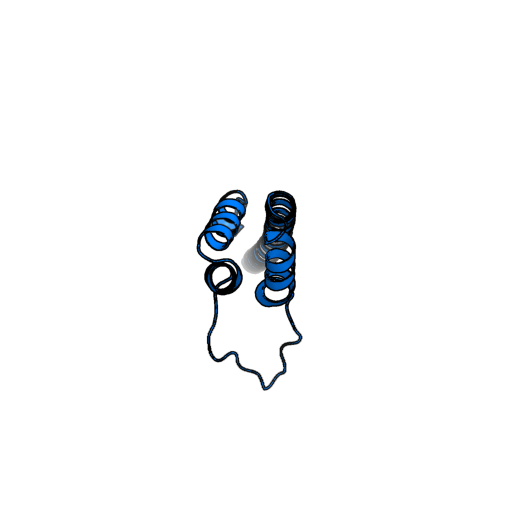 THR A 1 92 ? -12.685 2.299 2.168 1.00 96.81 92 THR A C 1
ATOM 686 O O . THR A 1 92 ? -12.283 2.959 1.205 1.00 96.81 92 THR A O 1
ATOM 689 N N . LEU A 1 93 ? -12.246 2.510 3.412 1.00 95.69 93 LEU A N 1
ATOM 690 C CA . LEU A 1 93 ? -11.228 3.501 3.752 1.00 95.69 93 LEU A CA 1
ATOM 691 C C . LEU A 1 93 ? -9.927 3.249 2.979 1.00 95.69 93 LEU A C 1
ATOM 693 O O . LEU A 1 93 ? -9.421 4.163 2.322 1.00 95.69 93 LEU A O 1
ATOM 697 N N . ILE A 1 94 ? -9.405 2.020 3.022 1.00 96.19 94 ILE A N 1
ATOM 698 C CA . ILE A 1 94 ? -8.153 1.652 2.346 1.00 96.19 94 ILE A CA 1
ATOM 699 C C . ILE A 1 94 ? -8.305 1.766 0.829 1.00 96.19 94 ILE A C 1
ATOM 701 O O . ILE A 1 94 ? -7.504 2.432 0.177 1.00 96.19 94 ILE A O 1
ATOM 705 N N . ARG A 1 95 ? -9.384 1.216 0.263 1.00 95.25 95 ARG A N 1
ATOM 706 C CA . ARG A 1 95 ? -9.668 1.280 -1.177 1.00 95.25 95 ARG A CA 1
ATOM 707 C C . ARG A 1 95 ? -9.763 2.715 -1.689 1.00 95.25 95 ARG A C 1
ATOM 709 O O . ARG A 1 95 ? -9.189 3.040 -2.724 1.00 95.25 95 ARG A O 1
ATOM 716 N N . THR A 1 96 ? -10.465 3.582 -0.966 1.00 94.88 96 THR A N 1
ATOM 717 C CA . THR A 1 96 ? -10.625 4.994 -1.351 1.00 94.88 96 THR A CA 1
ATOM 718 C C . THR A 1 96 ? -9.321 5.774 -1.184 1.00 94.88 96 THR A C 1
ATOM 720 O O . THR A 1 96 ? -9.068 6.729 -1.918 1.00 94.88 96 THR A O 1
ATOM 723 N N . THR A 1 97 ? -8.482 5.380 -0.227 1.00 94.50 97 THR A N 1
ATOM 724 C CA . THR A 1 97 ? -7.166 5.989 -0.009 1.00 94.50 97 THR A CA 1
ATOM 725 C C . THR A 1 97 ? -6.212 5.636 -1.144 1.00 94.50 97 THR A C 1
ATOM 727 O O . THR A 1 97 ? -5.627 6.535 -1.740 1.00 94.50 97 THR A O 1
ATOM 730 N N . ASP A 1 98 ? -6.156 4.368 -1.542 1.00 92.69 98 ASP A N 1
ATOM 731 C CA . ASP A 1 98 ? -5.291 3.902 -2.630 1.00 92.69 98 ASP A CA 1
ATOM 732 C C . ASP A 1 98 ? -5.639 4.534 -3.982 1.00 92.69 98 ASP A C 1
ATOM 734 O O . ASP A 1 98 ? -4.761 4.810 -4.796 1.00 92.69 98 ASP A O 1
ATOM 738 N N . GLN A 1 99 ? -6.919 4.833 -4.221 1.00 89.81 99 GLN A N 1
ATOM 739 C CA . GLN A 1 99 ? -7.366 5.518 -5.439 1.00 89.81 99 GLN A CA 1
ATOM 740 C C . GLN A 1 99 ? -6.845 6.960 -5.568 1.00 89.81 99 GLN A C 1
ATOM 742 O O . GLN A 1 99 ? -6.900 7.535 -6.660 1.00 89.81 99 GLN A O 1
ATOM 747 N N . LYS A 1 100 ? -6.350 7.570 -4.482 1.00 88.00 100 LYS A N 1
ATOM 748 C CA . LYS A 1 100 ? -5.763 8.919 -4.515 1.00 88.00 100 LYS A CA 1
ATOM 749 C C . LYS A 1 100 ? -4.343 8.906 -5.066 1.00 88.00 100 LYS A C 1
ATOM 751 O O . LYS A 1 100 ? -3.936 9.887 -5.695 1.00 88.00 100 LYS A O 1
ATOM 756 N N . THR A 1 101 ? -3.606 7.814 -4.879 1.00 86.69 101 THR A N 1
ATOM 757 C CA . THR A 1 101 ? -2.260 7.672 -5.426 1.00 86.69 101 THR A CA 1
ATOM 758 C C . THR A 1 101 ? -2.341 7.408 -6.926 1.00 86.69 101 THR A C 1
ATOM 760 O O . THR A 1 101 ? -2.951 6.450 -7.395 1.00 86.69 101 THR A O 1
ATOM 763 N N . LYS A 1 102 ? -1.717 8.283 -7.719 1.00 86.50 102 LYS A N 1
ATOM 764 C CA . LYS A 1 102 ? -1.669 8.152 -9.179 1.00 86.50 102 LYS A CA 1
ATOM 765 C C . LYS A 1 102 ? -0.272 7.745 -9.609 1.00 86.50 102 LYS A C 1
ATOM 767 O O . LYS A 1 102 ? 0.680 8.494 -9.405 1.00 86.50 102 LYS A O 1
ATOM 772 N N . ALA A 1 103 ? -0.163 6.598 -10.273 1.00 88.94 103 ALA A N 1
ATOM 773 C CA . ALA A 1 103 ? 1.090 6.187 -10.889 1.00 88.94 103 ALA A CA 1
ATOM 774 C C . ALA A 1 103 ? 1.507 7.193 -11.989 1.00 88.94 103 ALA A C 1
ATOM 776 O O . ALA A 1 103 ? 0.696 7.516 -12.869 1.00 88.94 103 ALA A O 1
ATOM 777 N N . PRO A 1 104 ? 2.752 7.703 -11.979 1.00 89.00 104 PRO A N 1
ATOM 778 C CA . PRO A 1 104 ? 3.264 8.529 -13.065 1.00 89.00 104 PRO A CA 1
ATOM 779 C C . PRO A 1 104 ? 3.544 7.680 -14.317 1.00 89.00 104 PRO A C 1
ATOM 781 O O . PRO A 1 104 ? 3.624 6.456 -14.267 1.00 89.00 104 PRO A O 1
ATOM 784 N N . ALA A 1 105 ? 3.703 8.327 -15.472 1.00 89.31 105 ALA A N 1
ATOM 785 C CA . ALA A 1 105 ? 4.294 7.664 -16.636 1.00 89.31 105 ALA A CA 1
ATOM 786 C C . ALA A 1 105 ? 5.814 7.514 -16.450 1.00 89.31 105 ALA A C 1
ATOM 788 O O . ALA A 1 105 ? 6.430 8.453 -15.939 1.00 89.31 105 ALA A O 1
ATOM 789 N N . PRO A 1 106 ? 6.445 6.424 -16.923 1.00 88.69 106 PRO A N 1
ATO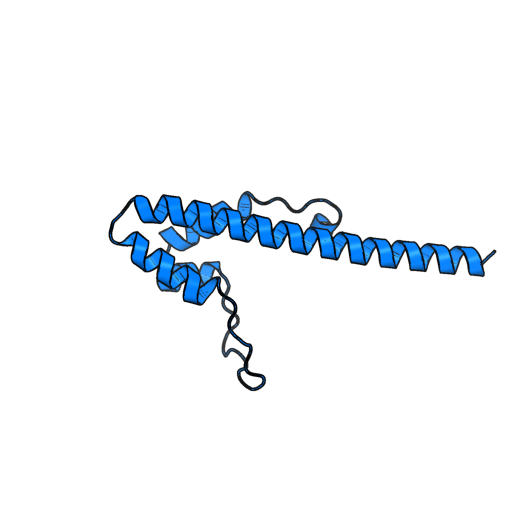M 790 C CA . PRO A 1 106 ? 5.880 5.304 -17.674 1.00 88.69 106 PRO A CA 1
ATOM 791 C C . PRO A 1 106 ? 5.234 4.195 -16.837 1.00 88.69 106 PRO A C 1
ATOM 793 O O . PRO A 1 106 ? 4.634 3.315 -17.439 1.00 88.69 106 PRO A O 1
ATOM 796 N N . LEU A 1 107 ? 5.314 4.210 -15.501 1.00 89.25 107 LEU A N 1
ATOM 797 C CA . LEU A 1 107 ? 4.737 3.145 -14.668 1.00 89.25 107 LEU A CA 1
ATOM 798 C C . LEU A 1 107 ? 3.251 2.893 -14.973 1.00 89.25 107 LEU A C 1
ATOM 800 O O . LEU A 1 107 ? 2.842 1.748 -15.080 1.00 89.25 107 LEU A O 1
ATOM 804 N N . ARG A 1 108 ? 2.458 3.948 -15.202 1.00 90.25 108 ARG A N 1
ATOM 805 C CA . ARG A 1 108 ? 1.032 3.829 -15.576 1.00 90.25 108 ARG A CA 1
ATOM 806 C C . ARG A 1 108 ? 0.760 3.242 -16.969 1.00 90.25 108 ARG A C 1
ATOM 808 O O . ARG A 1 108 ? -0.401 3.120 -17.342 1.00 90.25 108 ARG A O 1
ATOM 815 N N . TRP A 1 109 ? 1.790 3.081 -17.800 1.00 88.31 109 TRP A N 1
ATOM 816 C CA . TRP A 1 109 ? 1.668 2.519 -19.151 1.00 88.31 109 TRP A CA 1
ATOM 817 C C . TRP A 1 109 ? 1.893 1.006 -19.177 1.00 88.31 109 TRP A C 1
ATOM 819 O O . TRP A 1 109 ? 1.686 0.399 -20.227 1.00 88.31 109 TRP A O 1
ATOM 829 N N . LEU A 1 110 ? 2.362 0.441 -18.062 1.00 79.19 110 LEU A N 1
ATOM 830 C CA . LEU A 1 110 ? 2.467 -0.996 -17.828 1.00 79.19 110 LEU A CA 1
ATOM 831 C C . LEU A 1 110 ? 1.121 -1.535 -17.343 1.00 79.19 110 LEU A C 1
ATOM 833 O O . LEU A 1 110 ? 0.795 -2.669 -17.750 1.00 79.19 110 LEU A O 1
#

Secondary structure (DSSP, 8-state):
-HHHHHHHHHHHHHHHHHHHHHHHHHHHHHHHHHHHHHHHHHHHT-HHHHHHHHHHIIIIISPPP--TT---SS---HHHHHHHHHHHHHHHHHHHHHTT--PPTTGGG-

pLDDT: mean 87.97, std 9.8, range [59.16, 96.81]